Protein AF-A0A834MLN8-F1 (afdb_monomer)

Solvent-accessible surface area (backbone atoms only — not comparable to full-atom values): 8701 Å² total; per-residue (Å²): 132,87,81,78,75,80,81,59,69,68,62,55,51,52,54,52,52,52,50,51,52,52,52,54,49,51,52,51,51,52,51,52,50,52,51,52,49,47,46,72,74,35,71,63,53,39,48,51,41,51,76,77,36,54,67,56,52,54,48,55,63,48,31,65,59,51,45,53,54,48,49,52,51,48,52,51,48,50,52,51,52,49,52,50,50,50,53,49,52,62,73,70,52,54,78,66,56,53,57,46,54,51,61,71,40,91,87,43,81,72,56,83,75,46,53,58,53,52,52,49,52,51,52,49,48,52,52,37,52,72,72,42,93,63,66,68,92,78,50,53,72,69,57,50,55,56,52,63,73,107

Structure (mmCIF, N/CA/C/O backbone):
data_AF-A0A834MLN8-F1
#
_entry.id   AF-A0A834MLN8-F1
#
loop_
_atom_site.group_PDB
_atom_site.id
_atom_site.type_symbol
_atom_site.label_atom_id
_atom_site.label_alt_id
_atom_site.label_comp_id
_atom_site.label_asym_id
_atom_site.label_entity_id
_atom_site.label_seq_id
_atom_site.pdbx_PDB_ins_code
_atom_site.Cartn_x
_atom_site.Cartn_y
_atom_site.Cartn_z
_atom_site.occupancy
_atom_site.B_iso_or_equiv
_atom_site.auth_seq_id
_atom_site.auth_comp_id
_atom_site.auth_asym_id
_atom_site.auth_atom_id
_atom_site.pdbx_PDB_model_num
ATOM 1 N N . MET A 1 1 ? -36.703 13.312 9.275 1.00 38.16 1 MET A N 1
ATOM 2 C CA . MET A 1 1 ? -36.102 12.451 8.228 1.00 38.16 1 MET A CA 1
ATOM 3 C C . MET A 1 1 ? -34.879 13.167 7.667 1.00 38.16 1 MET A C 1
ATOM 5 O O . MET A 1 1 ? -35.049 14.241 7.110 1.00 38.16 1 MET A O 1
ATOM 9 N N . LEU A 1 2 ? -33.659 12.646 7.862 1.00 56.84 2 LEU A N 1
ATOM 10 C CA . LEU A 1 2 ? -32.460 13.254 7.266 1.00 56.84 2 LEU A CA 1
ATOM 11 C C . LEU A 1 2 ? -32.535 13.134 5.738 1.00 56.84 2 LEU A C 1
ATOM 13 O O . LEU A 1 2 ? -32.497 12.025 5.200 1.00 56.84 2 LEU A O 1
ATOM 17 N N . VAL A 1 3 ? -32.638 14.273 5.054 1.00 55.97 3 VAL A N 1
ATOM 18 C CA . VAL A 1 3 ? -32.608 14.360 3.592 1.00 55.97 3 VAL A CA 1
ATOM 19 C C . VAL A 1 3 ? -31.218 13.925 3.126 1.00 55.97 3 VAL A C 1
ATOM 21 O O . VAL A 1 3 ? -30.235 14.648 3.270 1.00 55.97 3 VAL A O 1
ATOM 24 N N . LYS A 1 4 ? -31.117 12.696 2.611 1.00 54.97 4 LYS A N 1
ATOM 25 C CA . LYS A 1 4 ? -29.893 12.188 1.985 1.00 54.97 4 LYS A CA 1
ATOM 26 C C . LYS A 1 4 ? -29.678 12.954 0.684 1.00 54.97 4 LYS A C 1
ATOM 28 O O . LYS A 1 4 ? -30.377 12.705 -0.295 1.00 54.97 4 LYS A O 1
ATOM 33 N N . SER A 1 5 ? -28.710 13.864 0.658 1.00 64.31 5 SER A N 1
ATOM 34 C CA . SER A 1 5 ? -28.301 14.503 -0.589 1.00 64.31 5 SER A CA 1
ATOM 35 C C . SER A 1 5 ? -27.692 13.456 -1.542 1.00 64.31 5 SER A C 1
ATOM 37 O O . SER A 1 5 ? -26.945 12.565 -1.110 1.00 64.31 5 SER A O 1
ATOM 39 N N . PRO A 1 6 ? -28.019 13.498 -2.846 1.00 66.38 6 PRO A N 1
ATOM 40 C CA . PRO A 1 6 ? -27.464 12.562 -3.814 1.00 66.38 6 PRO A CA 1
ATOM 41 C C . PRO A 1 6 ? -25.947 12.773 -3.919 1.00 66.38 6 PRO A C 1
ATOM 43 O O . PRO A 1 6 ? -25.470 13.873 -4.186 1.00 66.38 6 PRO A O 1
ATOM 46 N N . LYS A 1 7 ? -25.165 11.707 -3.692 1.00 60.00 7 LYS A N 1
ATOM 47 C CA . LYS A 1 7 ? -23.693 11.736 -3.804 1.00 60.00 7 LYS A CA 1
ATOM 48 C C . LYS A 1 7 ? -23.287 12.302 -5.172 1.00 60.00 7 LYS A C 1
ATOM 50 O O . LYS A 1 7 ? -23.648 11.713 -6.192 1.00 60.00 7 LYS A O 1
ATOM 55 N N . SER A 1 8 ? -22.518 13.394 -5.175 1.00 71.25 8 SER A N 1
ATOM 56 C CA . SER A 1 8 ? -22.133 14.125 -6.389 1.00 71.25 8 SER A CA 1
ATOM 57 C C . SER A 1 8 ? -21.465 13.218 -7.432 1.00 71.25 8 SER A C 1
ATOM 59 O O . SER A 1 8 ? -20.608 12.385 -7.115 1.00 71.25 8 SER A O 1
ATOM 61 N N . SER A 1 9 ? -21.877 13.367 -8.694 1.00 72.94 9 SER A N 1
ATOM 62 C CA . SER A 1 9 ? -21.397 12.559 -9.828 1.00 72.94 9 SER A CA 1
ATOM 63 C C . SER A 1 9 ? -19.871 12.638 -9.998 1.00 72.94 9 SER A C 1
ATOM 65 O O . SER A 1 9 ? -19.197 11.628 -10.208 1.00 72.94 9 SER A O 1
ATOM 67 N N . THR A 1 10 ? -19.302 13.820 -9.754 1.00 74.69 10 THR A N 1
ATOM 68 C CA . THR A 1 10 ? -17.856 14.088 -9.787 1.00 74.69 10 THR A CA 1
ATOM 69 C C . THR A 1 10 ? -17.064 13.214 -8.813 1.00 74.69 10 THR A C 1
ATOM 71 O O . THR A 1 10 ? -16.008 12.687 -9.164 1.00 74.69 10 THR A O 1
ATOM 74 N N . ARG A 1 11 ? -17.599 12.945 -7.614 1.00 74.44 11 ARG A N 1
ATOM 75 C CA . ARG A 1 11 ? -16.943 12.089 -6.611 1.00 74.44 11 ARG A CA 1
ATOM 76 C C . ARG A 1 11 ? -16.897 10.619 -7.031 1.00 74.44 11 ARG A C 1
ATOM 78 O O . ARG A 1 11 ? -15.986 9.899 -6.627 1.00 74.44 11 ARG A O 1
ATOM 85 N N . LYS A 1 12 ? -17.867 10.151 -7.824 1.00 78.19 12 LYS A N 1
ATOM 86 C CA . LYS A 1 12 ? -17.861 8.784 -8.375 1.00 78.19 12 LYS A CA 1
ATOM 87 C C . LYS A 1 12 ? -16.827 8.645 -9.490 1.00 78.19 12 LYS A C 1
ATOM 89 O O . LYS A 1 12 ? -16.112 7.647 -9.518 1.00 78.19 12 LYS A O 1
ATOM 94 N N . TRP A 1 13 ? -16.730 9.647 -10.362 1.00 81.25 13 TRP A N 1
ATOM 95 C CA . TRP A 1 13 ? -15.754 9.662 -11.451 1.00 81.25 13 TRP A CA 1
ATOM 96 C C . TRP A 1 13 ? -14.317 9.704 -10.922 1.00 81.25 13 TRP A C 1
ATOM 98 O O . TRP A 1 13 ? -13.507 8.864 -11.305 1.00 81.25 13 TRP A O 1
ATOM 108 N N . LEU A 1 14 ? -14.041 10.560 -9.930 1.00 83.81 14 LEU A N 1
ATOM 109 C CA . LEU A 1 14 ? -12.723 10.644 -9.294 1.00 83.81 14 LEU A CA 1
ATOM 110 C C . LEU A 1 14 ? -12.300 9.316 -8.646 1.00 83.81 14 LEU A C 1
ATOM 112 O O . LEU A 1 14 ? -11.164 8.883 -8.803 1.00 83.81 14 LEU A O 1
ATOM 116 N N . LYS A 1 15 ? -13.224 8.631 -7.958 1.00 77.81 15 LYS A N 1
ATOM 117 C CA . LYS A 1 15 ? -12.942 7.322 -7.345 1.00 77.81 15 LYS A CA 1
ATOM 118 C C . LYS A 1 15 ? -12.607 6.245 -8.374 1.00 77.81 15 LYS A C 1
ATOM 120 O O . LYS A 1 15 ? -11.726 5.430 -8.124 1.00 77.81 15 LYS A O 1
ATOM 125 N N . ARG A 1 16 ? -13.299 6.236 -9.517 1.00 77.94 16 ARG A N 1
ATOM 126 C CA . ARG A 1 16 ? -12.997 5.301 -10.610 1.00 77.94 16 ARG A CA 1
ATOM 127 C C . ARG A 1 16 ? -11.657 5.630 -11.261 1.00 77.94 16 ARG A C 1
ATOM 129 O O . ARG A 1 16 ? -10.854 4.722 -11.428 1.00 77.94 16 ARG A O 1
ATOM 136 N N . GLY A 1 17 ? -11.394 6.904 -11.553 1.00 78.81 17 GLY A N 1
ATOM 137 C CA . GLY A 1 17 ? -10.112 7.349 -12.106 1.00 78.81 17 GLY A CA 1
ATOM 138 C C . GLY A 1 17 ? -8.934 6.980 -11.204 1.00 78.81 17 GLY A C 1
ATOM 139 O O . GLY A 1 17 ? -7.968 6.390 -11.673 1.00 78.81 17 GLY A O 1
ATOM 140 N N . ALA A 1 18 ? -9.055 7.222 -9.896 1.00 80.81 18 ALA A N 1
ATOM 141 C CA . ALA A 1 18 ? -8.029 6.846 -8.925 1.00 80.81 18 ALA A CA 1
ATOM 142 C C . ALA A 1 18 ? -7.769 5.330 -8.900 1.00 80.81 18 ALA A C 1
ATOM 144 O O . ALA A 1 18 ? -6.618 4.911 -8.903 1.00 80.81 18 ALA A O 1
ATOM 145 N N . PHE A 1 19 ? -8.821 4.504 -8.931 1.00 82.75 19 PHE A N 1
ATOM 146 C CA . PHE A 1 19 ? -8.663 3.049 -8.986 1.00 82.75 19 PHE A CA 1
ATOM 147 C C . PHE A 1 19 ? -7.937 2.590 -10.257 1.00 82.75 19 PHE A C 1
ATOM 149 O O . PHE A 1 19 ? -7.021 1.779 -10.172 1.00 82.75 19 PHE A O 1
ATOM 156 N N . PHE A 1 20 ? -8.306 3.133 -11.422 1.00 86.62 20 PHE A N 1
ATOM 157 C CA . PHE A 1 20 ? -7.636 2.815 -12.686 1.00 86.62 20 PHE A CA 1
ATOM 158 C C . PHE A 1 20 ? -6.158 3.202 -12.674 1.00 86.62 20 PHE A C 1
ATOM 160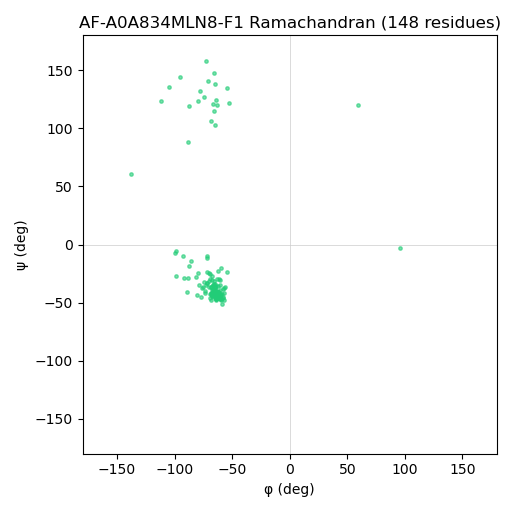 O O . PHE A 1 20 ? -5.334 2.415 -13.126 1.00 86.62 20 PHE A O 1
ATOM 167 N N . LEU A 1 21 ? -5.817 4.377 -12.140 1.00 83.25 21 LEU A N 1
ATOM 168 C CA . LEU A 1 21 ? -4.425 4.819 -12.038 1.00 83.25 21 LEU A CA 1
ATOM 169 C C . LEU A 1 21 ? -3.608 3.895 -11.130 1.00 83.25 21 LEU A C 1
ATOM 171 O O . LEU A 1 21 ? -2.535 3.457 -11.529 1.00 83.25 21 LEU A O 1
ATOM 175 N N . ILE A 1 22 ? -4.148 3.523 -9.967 1.00 84.94 22 ILE A N 1
ATOM 176 C CA . ILE A 1 22 ? -3.488 2.591 -9.040 1.00 84.94 22 ILE A CA 1
ATOM 177 C C . ILE A 1 22 ? -3.329 1.203 -9.675 1.00 84.94 22 ILE A C 1
ATOM 179 O O . ILE A 1 22 ? -2.274 0.586 -9.558 1.00 84.94 22 ILE A O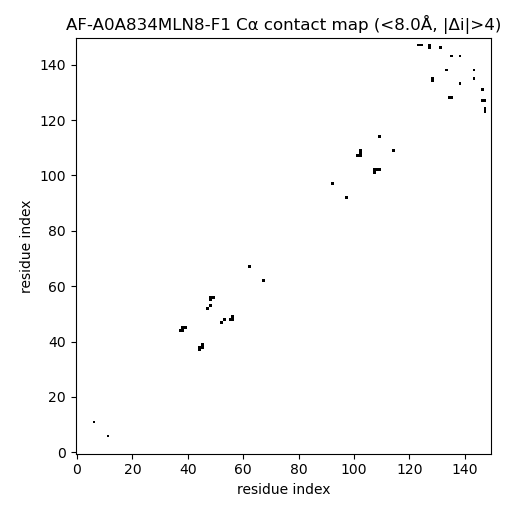 1
ATOM 183 N N . ALA A 1 23 ? -4.354 0.709 -10.373 1.00 89.44 23 ALA A N 1
ATOM 184 C CA . ALA A 1 23 ? -4.290 -0.577 -11.060 1.00 89.44 23 ALA A CA 1
ATOM 185 C C . ALA A 1 23 ? -3.257 -0.561 -12.199 1.00 89.44 23 ALA A C 1
ATOM 187 O O . ALA A 1 23 ? -2.455 -1.485 -12.313 1.00 89.44 23 ALA A O 1
ATOM 188 N N . ALA A 1 24 ? -3.238 0.499 -13.010 1.00 84.00 24 ALA A N 1
ATOM 189 C CA . ALA A 1 24 ? -2.271 0.669 -14.090 1.00 84.00 24 ALA A CA 1
ATOM 190 C C . ALA A 1 24 ? -0.834 0.765 -13.557 1.00 84.00 24 ALA A C 1
ATOM 192 O O . ALA A 1 24 ? 0.080 0.158 -14.121 1.00 84.00 24 ALA A O 1
ATOM 193 N N . GLU A 1 25 ? -0.634 1.475 -12.447 1.00 81.69 25 GLU A N 1
ATOM 194 C CA . GLU A 1 25 ? 0.655 1.553 -11.765 1.00 81.69 25 GLU A CA 1
ATOM 195 C C . GLU A 1 25 ? 1.072 0.181 -11.222 1.00 81.69 25 GLU A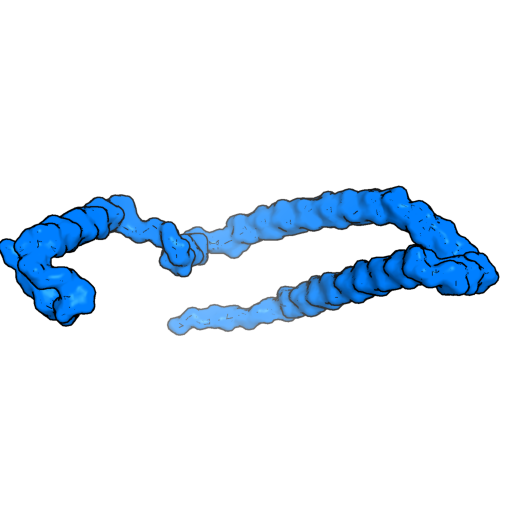 C 1
ATOM 197 O O . GLU A 1 25 ? 2.181 -0.269 -11.502 1.00 81.69 25 GLU A O 1
ATOM 202 N N . GLY A 1 26 ? 0.166 -0.546 -10.562 1.00 87.06 26 GLY A N 1
ATOM 203 C CA . GLY A 1 26 ? 0.419 -1.903 -10.075 1.00 87.06 26 GLY A CA 1
ATOM 204 C C . GLY A 1 26 ? 0.840 -2.869 -11.186 1.00 87.06 26 GLY A C 1
ATOM 205 O O . GLY A 1 26 ? 1.854 -3.555 -11.054 1.00 87.06 26 GLY A O 1
ATOM 206 N N . VAL A 1 27 ? 0.120 -2.879 -12.313 1.00 87.56 27 VAL A N 1
ATOM 207 C CA . VAL A 1 27 ? 0.465 -3.705 -13.485 1.00 87.56 27 VAL A CA 1
ATOM 208 C C . VAL A 1 27 ? 1.825 -3.306 -14.060 1.00 87.56 27 VAL A C 1
ATOM 210 O O . VAL A 1 27 ? 2.628 -4.176 -14.392 1.00 87.56 27 VAL A O 1
ATOM 213 N N . SER A 1 28 ? 2.120 -2.006 -14.125 1.00 79.62 28 SER A N 1
ATOM 214 C CA . SER A 1 28 ? 3.410 -1.506 -14.614 1.00 79.62 28 SER A CA 1
ATOM 215 C C . SER A 1 28 ? 4.571 -1.922 -13.704 1.00 79.62 28 SER A C 1
ATOM 217 O O . SER A 1 28 ? 5.618 -2.345 -14.196 1.00 79.62 28 SER A O 1
ATOM 219 N N . PHE A 1 29 ? 4.384 -1.870 -12.382 1.00 82.62 29 PHE A N 1
ATOM 220 C CA . PHE A 1 29 ? 5.374 -2.334 -11.406 1.00 82.62 29 PHE A CA 1
ATOM 221 C C . PHE A 1 29 ? 5.613 -3.843 -11.498 1.00 82.62 29 PHE A C 1
ATOM 223 O O . PHE A 1 29 ? 6.764 -4.276 -11.551 1.00 82.62 29 PHE A O 1
ATOM 230 N N . LEU A 1 30 ? 4.543 -4.639 -11.575 1.00 86.44 30 LEU A N 1
ATOM 231 C CA . LEU A 1 30 ? 4.620 -6.092 -11.744 1.00 86.44 30 LEU A CA 1
ATOM 232 C C . LEU A 1 30 ? 5.331 -6.474 -13.044 1.00 86.44 30 LEU A C 1
ATOM 234 O O . LEU A 1 30 ? 6.242 -7.300 -13.024 1.00 86.44 30 LEU A O 1
ATOM 238 N N . GLY A 1 31 ? 4.971 -5.832 -14.158 1.00 82.56 31 GLY A N 1
ATOM 239 C CA . GLY A 1 31 ? 5.621 -6.049 -15.449 1.00 82.56 31 GLY A CA 1
ATOM 240 C C . GLY A 1 31 ? 7.107 -5.690 -15.416 1.00 82.56 31 GLY A C 1
ATOM 241 O O . GLY A 1 31 ? 7.943 -6.473 -15.868 1.00 82.56 31 GLY A O 1
ATOM 242 N N . SER A 1 32 ? 7.459 -4.550 -14.814 1.00 79.75 32 SER A N 1
ATOM 243 C CA . SER A 1 32 ? 8.856 -4.127 -14.680 1.00 79.75 32 SER A CA 1
ATOM 244 C C . SER A 1 32 ? 9.671 -5.080 -13.801 1.00 79.75 32 SER A C 1
ATOM 246 O O . SER A 1 32 ? 10.820 -5.374 -14.134 1.00 79.75 32 SER A O 1
ATOM 248 N N . TYR A 1 33 ? 9.102 -5.574 -12.696 1.00 81.94 33 TYR A N 1
ATOM 249 C CA . TYR A 1 33 ? 9.771 -6.538 -11.820 1.00 81.94 33 TYR A CA 1
ATOM 250 C C . TYR A 1 33 ? 9.950 -7.894 -12.505 1.00 81.94 33 TYR A C 1
ATOM 252 O O . TYR A 1 33 ? 11.034 -8.468 -12.449 1.00 81.94 33 TYR A O 1
ATOM 260 N N . PHE A 1 34 ? 8.919 -8.382 -13.200 1.00 83.62 34 PHE A N 1
ATOM 261 C CA . PHE A 1 34 ?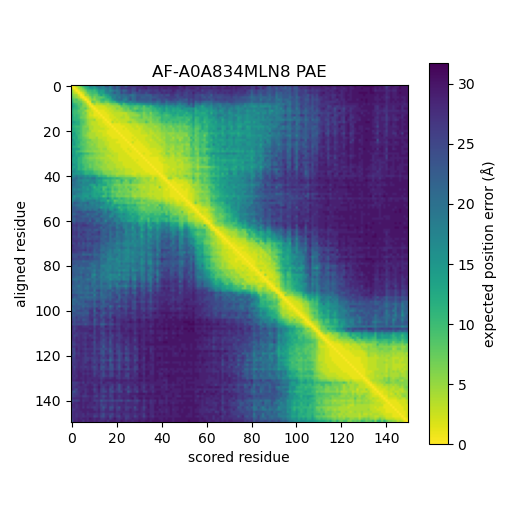 8.986 -9.638 -13.943 1.00 83.62 34 PHE A CA 1
ATOM 262 C C . PHE A 1 34 ? 10.057 -9.592 -15.034 1.00 83.62 34 PHE A C 1
ATOM 264 O O . PHE A 1 34 ? 10.849 -10.525 -15.164 1.00 83.62 34 PHE A O 1
ATOM 271 N N . LEU A 1 35 ? 10.129 -8.484 -15.776 1.00 81.31 35 LEU A N 1
ATOM 272 C CA . LEU A 1 35 ? 11.149 -8.285 -16.800 1.00 81.31 35 LEU A CA 1
ATOM 273 C C . LEU A 1 35 ? 12.556 -8.261 -16.188 1.00 81.31 35 LEU A C 1
ATOM 275 O O . LEU A 1 35 ? 13.451 -8.943 -16.684 1.00 81.31 35 LEU A O 1
ATOM 279 N N . TRP A 1 36 ? 12.744 -7.536 -15.081 1.00 81.44 36 TRP A N 1
ATOM 280 C CA . TRP A 1 36 ? 14.011 -7.524 -14.349 1.00 81.44 36 TRP A CA 1
ATOM 281 C C . TRP A 1 36 ? 14.396 -8.921 -13.848 1.00 81.44 36 TRP A C 1
ATOM 283 O O . TRP A 1 36 ? 15.532 -9.349 -14.042 1.00 81.44 36 TRP A O 1
ATOM 293 N N . TYR A 1 37 ? 13.456 -9.658 -13.256 1.00 83.25 37 TYR A N 1
ATOM 294 C CA . TYR A 1 37 ? 13.679 -11.022 -12.784 1.00 83.25 37 TYR A CA 1
ATOM 295 C C . TYR A 1 37 ? 14.119 -11.928 -13.939 1.00 83.25 37 TYR A C 1
ATOM 297 O O . TYR A 1 37 ? 15.186 -12.535 -13.880 1.00 83.25 37 TYR A O 1
ATOM 305 N N . LYS A 1 38 ? 13.378 -11.919 -15.054 1.00 82.62 38 LYS A N 1
ATOM 306 C CA . LYS A 1 38 ? 13.692 -12.728 -16.237 1.00 82.62 38 LYS A CA 1
ATOM 307 C C . LYS A 1 38 ? 15.056 -12.418 -16.853 1.00 82.62 38 LYS A C 1
ATOM 309 O O . LYS A 1 38 ? 15.767 -13.341 -17.242 1.00 82.62 38 LYS A O 1
ATOM 314 N N . VAL A 1 39 ? 15.449 -11.145 -16.908 1.00 81.81 39 VAL A N 1
ATOM 315 C CA . VAL A 1 39 ? 16.772 -10.718 -17.405 1.00 81.81 39 VAL A CA 1
ATOM 316 C C . VAL A 1 39 ? 17.918 -11.200 -16.506 1.00 81.81 39 VAL A C 1
ATOM 318 O O . VAL A 1 39 ? 19.032 -11.445 -16.990 1.00 81.81 39 VAL A O 1
ATOM 321 N N . ASN A 1 40 ? 17.675 -11.322 -15.200 1.00 80.62 40 ASN A N 1
ATOM 322 C CA . ASN A 1 40 ? 18.691 -11.723 -14.229 1.00 80.62 40 ASN A CA 1
ATOM 323 C C . ASN A 1 40 ? 18.785 -13.239 -14.039 1.00 80.62 40 ASN A C 1
ATOM 325 O O . ASN A 1 40 ? 19.883 -13.728 -13.787 1.00 80.62 40 ASN A O 1
ATOM 329 N N . THR A 1 41 ? 17.689 -13.972 -14.229 1.00 85.62 41 THR A N 1
ATOM 330 C CA . THR A 1 41 ? 17.661 -15.436 -14.124 1.00 85.62 41 THR A CA 1
ATOM 331 C C . THR A 1 41 ? 18.189 -16.128 -15.384 1.00 85.62 41 THR A C 1
ATOM 333 O O . THR A 1 41 ? 19.002 -17.041 -15.273 1.00 85.62 41 THR A O 1
ATOM 336 N N . ASP A 1 42 ? 17.801 -15.668 -16.580 1.00 84.56 42 ASP A N 1
ATOM 337 C CA . ASP A 1 42 ? 18.070 -16.381 -17.836 1.00 84.56 42 ASP A CA 1
ATOM 338 C C . ASP A 1 42 ? 19.079 -15.628 -18.726 1.00 84.56 42 ASP A C 1
ATOM 340 O O . ASP A 1 42 ? 18.869 -14.477 -19.129 1.00 84.56 42 ASP A O 1
ATOM 344 N N . ARG A 1 43 ? 20.182 -16.292 -19.103 1.00 84.25 43 ARG A N 1
ATOM 345 C CA . ARG A 1 43 ? 21.219 -15.700 -19.974 1.00 84.25 43 ARG A CA 1
ATOM 346 C C . ARG A 1 43 ? 20.722 -15.465 -21.403 1.00 84.25 43 ARG A C 1
ATOM 348 O O . ARG A 1 43 ? 21.090 -14.463 -22.016 1.00 84.25 43 ARG A O 1
ATOM 355 N N . GLU A 1 44 ? 19.894 -16.366 -21.925 1.00 85.06 44 GLU A N 1
ATOM 356 C CA . GLU A 1 44 ? 19.327 -16.264 -23.276 1.00 85.06 44 GLU A CA 1
ATOM 357 C C . GLU A 1 44 ? 18.352 -15.096 -23.394 1.00 85.06 44 GLU A C 1
ATOM 359 O O . GLU A 1 44 ? 18.460 -14.310 -24.329 1.00 85.06 44 GLU A O 1
ATOM 364 N N . SER A 1 45 ? 17.494 -14.897 -22.391 1.00 80.00 45 SER A N 1
ATOM 365 C CA . SER A 1 45 ? 16.579 -13.753 -22.309 1.00 80.00 45 SER A CA 1
ATOM 366 C C . SER A 1 45 ? 17.328 -12.420 -22.366 1.00 80.00 45 SER A C 1
ATOM 368 O O . SER A 1 45 ? 16.926 -11.501 -23.077 1.00 80.00 45 SER A O 1
ATOM 370 N N . ARG A 1 46 ? 18.467 -12.321 -21.667 1.00 81.50 46 ARG A N 1
ATOM 371 C CA . ARG A 1 46 ? 19.331 -11.131 -21.693 1.00 81.50 46 ARG A CA 1
ATOM 372 C C . ARG A 1 46 ? 19.935 -10.882 -23.072 1.00 81.50 46 ARG A C 1
ATOM 374 O O . ARG A 1 46 ? 20.015 -9.732 -23.498 1.00 81.50 46 ARG A O 1
ATOM 381 N N . LYS A 1 47 ? 20.365 -11.946 -23.753 1.00 84.12 47 LYS A N 1
ATOM 382 C CA . LYS A 1 47 ? 20.926 -11.858 -25.104 1.00 84.12 47 LYS A CA 1
ATOM 383 C C . LYS A 1 47 ? 19.846 -11.466 -26.117 1.00 84.12 47 LYS A C 1
ATOM 385 O O . LYS A 1 47 ? 20.021 -10.492 -26.832 1.00 84.12 47 LYS A O 1
ATOM 390 N N . TYR A 1 48 ? 18.689 -12.121 -26.076 1.00 83.38 48 TYR A N 1
ATOM 391 C CA . TYR A 1 48 ? 17.545 -11.813 -26.933 1.00 83.38 48 TYR A CA 1
ATOM 392 C C . TYR A 1 48 ? 17.068 -10.362 -26.784 1.00 83.38 48 TYR A C 1
ATOM 394 O O . TYR A 1 48 ? 16.830 -9.686 -27.783 1.00 83.38 48 TYR A O 1
ATOM 402 N N . LEU A 1 49 ? 16.957 -9.860 -25.548 1.00 80.69 49 LEU A N 1
ATOM 403 C CA . LEU A 1 49 ? 16.568 -8.471 -25.288 1.00 80.69 49 LEU A CA 1
ATOM 404 C C . LEU A 1 49 ? 17.626 -7.470 -25.760 1.00 80.69 49 LEU A C 1
ATOM 406 O O . LEU A 1 49 ? 17.264 -6.401 -26.241 1.00 80.69 49 LEU A O 1
ATOM 410 N N . ARG A 1 50 ? 18.914 -7.812 -25.666 1.00 80.38 50 ARG A N 1
ATOM 411 C CA . ARG A 1 50 ? 20.006 -6.984 -26.196 1.00 80.38 50 ARG A CA 1
ATOM 412 C C . ARG A 1 50 ? 19.961 -6.885 -27.712 1.00 80.38 50 ARG A C 1
ATOM 414 O O . ARG A 1 50 ? 20.127 -5.791 -28.240 1.00 80.38 50 ARG A O 1
ATOM 421 N N . ASP A 1 51 ? 19.707 -8.005 -28.371 1.00 85.44 51 ASP A N 1
ATOM 422 C CA . ASP A 1 51 ? 19.785 -8.096 -29.824 1.00 85.44 51 ASP A CA 1
ATOM 423 C C . ASP A 1 51 ? 18.529 -7.510 -30.499 1.00 85.44 51 ASP A C 1
ATOM 425 O O . ASP A 1 51 ? 18.639 -6.859 -31.533 1.00 85.44 51 ASP A O 1
ATOM 429 N N . ASN A 1 52 ? 17.342 -7.663 -29.894 1.00 84.62 52 ASN A N 1
ATOM 430 C CA . ASN A 1 52 ? 16.078 -7.185 -30.475 1.00 84.62 52 ASN A CA 1
ATOM 431 C C . ASN A 1 52 ? 15.601 -5.834 -29.920 1.00 84.62 52 ASN A C 1
ATOM 433 O O . ASN A 1 52 ? 14.887 -5.104 -30.606 1.00 84.62 52 ASN A O 1
ATOM 437 N N . TYR A 1 53 ? 15.965 -5.489 -28.680 1.00 78.44 53 TYR A N 1
ATOM 438 C CA . TYR A 1 53 ? 15.448 -4.305 -27.987 1.00 78.44 53 TYR A CA 1
ATOM 439 C C . TYR A 1 53 ? 16.538 -3.531 -27.219 1.00 78.44 53 TYR A C 1
ATOM 441 O O . TYR A 1 53 ? 16.421 -3.319 -26.005 1.00 78.44 53 TYR A O 1
ATOM 449 N N . PRO A 1 54 ? 17.578 -3.019 -27.905 1.00 73.19 54 PRO A N 1
ATOM 450 C CA . PRO A 1 54 ? 18.666 -2.280 -27.257 1.00 73.19 54 PRO A CA 1
ATOM 451 C C . PRO A 1 54 ? 18.175 -1.016 -26.529 1.00 73.19 54 PRO A C 1
ATOM 453 O O . PRO A 1 54 ? 18.712 -0.650 -25.483 1.00 73.19 54 PRO A O 1
ATOM 456 N N . ALA A 1 55 ? 17.099 -0.392 -27.023 1.00 71.44 55 ALA A N 1
ATOM 457 C CA . ALA A 1 55 ? 16.469 0.764 -26.390 1.00 71.44 55 ALA A CA 1
ATOM 458 C C . ALA A 1 55 ? 15.788 0.435 -25.050 1.00 71.44 55 ALA A C 1
ATOM 460 O O . ALA A 1 55 ? 15.745 1.290 -24.177 1.00 71.44 55 ALA A O 1
ATOM 461 N N . LEU A 1 56 ? 15.272 -0.786 -24.854 1.00 67.38 56 LEU A N 1
ATOM 462 C CA . LEU A 1 56 ? 14.670 -1.201 -23.578 1.00 67.38 56 LEU A CA 1
ATOM 463 C C . LEU A 1 56 ? 15.735 -1.413 -22.500 1.00 67.38 56 LEU A C 1
ATOM 465 O O . LEU A 1 56 ? 15.500 -1.093 -21.340 1.00 67.38 56 LEU A O 1
ATOM 469 N N . LEU A 1 57 ? 16.914 -1.910 -22.879 1.00 65.56 57 LEU A N 1
ATOM 470 C CA . LEU A 1 57 ? 18.050 -2.073 -21.968 1.00 65.56 57 LEU A CA 1
ATOM 471 C C . LEU A 1 57 ? 18.616 -0.732 -21.511 1.00 65.56 57 LEU A C 1
ATOM 473 O O . LEU A 1 57 ? 18.816 -0.544 -20.313 1.00 65.56 57 LEU A O 1
ATOM 477 N N . SER A 1 58 ? 18.788 0.218 -22.432 1.00 64.50 58 SER A N 1
ATOM 478 C CA . SER A 1 58 ? 19.198 1.573 -22.059 1.00 64.50 58 SER A CA 1
ATOM 479 C C . SER A 1 58 ? 18.134 2.263 -21.204 1.00 64.50 58 SER A C 1
ATOM 481 O O . SER A 1 58 ? 18.481 2.958 -20.253 1.00 64.50 58 SER A O 1
ATOM 483 N N . LEU A 1 59 ? 16.843 2.018 -21.459 1.00 62.22 59 LEU A N 1
ATOM 484 C CA . LEU A 1 59 ? 15.758 2.514 -20.613 1.00 62.22 59 LEU A CA 1
ATOM 485 C C . LEU A 1 59 ? 15.756 1.872 -19.229 1.00 62.22 59 LEU A C 1
ATOM 487 O O . LEU A 1 59 ? 15.517 2.605 -18.286 1.00 62.22 59 LEU A O 1
ATOM 491 N N . LEU A 1 60 ? 16.058 0.575 -19.093 1.00 62.06 60 LEU A N 1
ATOM 492 C CA . LEU A 1 60 ? 16.164 -0.151 -17.817 1.00 62.06 60 LEU A CA 1
ATOM 493 C C . LEU A 1 60 ? 17.376 0.300 -16.985 1.00 62.06 60 LEU A C 1
ATOM 495 O O . LEU A 1 60 ? 17.259 0.509 -15.775 1.00 62.06 60 LEU A O 1
ATOM 499 N N . GLU A 1 61 ? 18.529 0.492 -17.626 1.00 62.47 61 GLU A N 1
ATOM 500 C CA . GLU A 1 61 ? 19.737 1.027 -16.985 1.00 62.47 61 GLU A CA 1
ATOM 501 C C . GLU A 1 61 ? 19.542 2.494 -16.580 1.00 62.47 61 GLU A C 1
ATOM 503 O O . GLU A 1 61 ? 19.813 2.870 -15.436 1.00 62.47 61 GLU A O 1
ATOM 508 N N . CYS A 1 62 ? 18.959 3.307 -17.464 1.00 56.03 62 CYS A N 1
ATOM 509 C CA . CYS A 1 62 ? 18.578 4.688 -17.174 1.00 56.03 62 CYS A CA 1
ATOM 510 C C . CYS A 1 62 ? 17.404 4.757 -16.172 1.00 56.03 62 CYS A C 1
ATOM 512 O O . CYS A 1 62 ? 17.303 5.702 -15.383 1.00 56.03 62 CYS A O 1
ATOM 514 N N . GLN A 1 63 ? 16.567 3.714 -16.096 1.00 53.75 63 GLN A N 1
ATOM 515 C CA . GLN A 1 63 ? 15.474 3.590 -15.131 1.00 53.75 63 GLN A CA 1
ATOM 516 C C . GLN A 1 63 ? 16.004 3.587 -13.710 1.00 53.75 63 GLN A C 1
ATOM 518 O O . GLN A 1 63 ? 15.307 4.100 -12.859 1.00 53.75 63 GLN A O 1
ATOM 523 N N . ARG A 1 64 ? 17.218 3.121 -13.393 1.00 54.28 64 ARG A N 1
ATOM 524 C CA . ARG A 1 64 ? 17.714 3.235 -12.004 1.00 54.28 64 ARG A CA 1
ATOM 525 C C . ARG A 1 64 ? 17.805 4.686 -11.519 1.00 54.28 64 ARG A C 1
ATOM 527 O O . ARG A 1 64 ? 17.520 4.948 -10.355 1.00 54.28 64 ARG A O 1
ATOM 534 N N . ILE A 1 65 ? 18.143 5.625 -12.401 1.00 53.94 65 ILE A N 1
ATOM 535 C CA . ILE A 1 65 ? 18.268 7.057 -12.078 1.00 53.94 65 ILE A CA 1
ATOM 536 C C . ILE A 1 65 ? 16.915 7.764 -12.260 1.00 53.94 65 ILE A C 1
ATOM 538 O O . ILE A 1 65 ? 16.490 8.560 -11.420 1.00 53.94 65 ILE A O 1
ATOM 542 N N . VAL A 1 66 ? 16.177 7.416 -13.317 1.00 57.50 66 VAL A N 1
ATOM 543 C CA . VAL A 1 66 ? 14.866 8.002 -13.634 1.00 57.50 66 VAL A CA 1
ATOM 544 C C . VAL A 1 66 ? 13.757 7.495 -12.704 1.00 57.50 66 VAL A C 1
ATOM 546 O O . VAL A 1 66 ? 12.846 8.255 -12.391 1.00 57.50 66 VAL A O 1
ATOM 549 N N . LEU A 1 67 ? 13.824 6.251 -12.223 1.00 59.44 67 LEU A N 1
ATOM 550 C CA . LEU A 1 67 ? 12.897 5.672 -11.244 1.00 59.44 67 LEU A CA 1
ATOM 551 C C . LEU A 1 67 ? 13.063 6.363 -9.898 1.00 59.44 67 LEU A C 1
ATOM 553 O O . LEU A 1 67 ? 12.057 6.737 -9.322 1.00 59.44 67 LEU A O 1
ATOM 557 N N . MET A 1 68 ? 14.288 6.641 -9.440 1.00 56.06 68 MET A N 1
ATOM 558 C CA . MET A 1 68 ? 14.492 7.430 -8.217 1.00 56.06 68 MET A CA 1
ATOM 559 C C . MET A 1 68 ? 13.921 8.846 -8.359 1.00 56.06 68 MET A C 1
ATOM 561 O O . MET A 1 68 ? 13.220 9.320 -7.469 1.00 56.06 68 MET A O 1
ATOM 565 N N . ALA A 1 69 ? 14.123 9.499 -9.508 1.00 57.25 69 ALA A N 1
ATOM 566 C CA . ALA A 1 69 ? 13.555 10.821 -9.770 1.00 57.25 69 ALA A CA 1
ATOM 567 C C . ALA A 1 69 ? 12.017 10.804 -9.908 1.00 57.25 69 ALA A C 1
ATOM 569 O O . ALA A 1 69 ? 11.342 11.735 -9.464 1.00 57.25 69 ALA A O 1
ATOM 570 N N . ARG A 1 70 ? 11.437 9.755 -10.510 1.00 59.41 70 ARG A N 1
ATOM 571 C CA . ARG A 1 70 ? 9.980 9.570 -10.639 1.00 59.41 70 ARG A CA 1
ATOM 572 C C . ARG A 1 70 ? 9.330 9.179 -9.319 1.00 59.41 70 ARG A C 1
ATOM 574 O O . ARG A 1 70 ? 8.270 9.708 -9.014 1.00 59.41 70 ARG A O 1
ATOM 581 N N . VAL A 1 71 ? 9.970 8.322 -8.529 1.00 66.69 71 VAL A N 1
ATOM 582 C CA . VAL A 1 71 ? 9.528 7.927 -7.188 1.00 66.69 71 VAL A CA 1
ATOM 583 C C . VAL A 1 71 ? 9.600 9.127 -6.252 1.00 66.69 71 VAL A C 1
ATOM 585 O O . VAL A 1 71 ? 8.617 9.410 -5.584 1.00 66.69 71 VAL A O 1
ATOM 588 N N . ALA A 1 72 ? 10.677 9.917 -6.277 1.00 64.88 72 ALA A N 1
ATOM 589 C CA . ALA A 1 72 ? 10.762 11.152 -5.496 1.00 64.88 72 ALA A CA 1
ATOM 590 C C . ALA A 1 72 ? 9.663 12.159 -5.878 1.00 64.88 72 ALA A C 1
ATOM 592 O O . ALA A 1 72 ? 9.008 12.717 -5.001 1.00 64.88 72 ALA A O 1
ATOM 593 N N . LYS A 1 73 ? 9.395 12.348 -7.180 1.00 68.25 73 LYS A N 1
ATOM 594 C CA . LYS A 1 73 ? 8.282 13.192 -7.652 1.00 68.25 73 LYS A CA 1
ATOM 595 C C . LYS A 1 73 ? 6.914 12.631 -7.258 1.00 68.25 73 LYS A C 1
ATOM 597 O O . LYS A 1 73 ? 6.048 13.406 -6.873 1.00 68.25 73 LYS A O 1
ATOM 602 N N . SER A 1 74 ? 6.723 11.315 -7.338 1.00 70.69 74 SER A N 1
ATOM 603 C CA . SER A 1 74 ? 5.488 10.634 -6.932 1.00 70.69 74 SER A CA 1
ATOM 604 C C . SER A 1 74 ? 5.246 10.782 -5.430 1.00 70.69 74 SER A C 1
ATOM 606 O O . SER A 1 74 ? 4.170 11.212 -5.034 1.00 70.69 74 SER A O 1
ATOM 608 N N . ILE A 1 75 ? 6.267 10.561 -4.597 1.00 71.75 75 ILE A N 1
ATOM 609 C CA . ILE A 1 75 ? 6.212 10.762 -3.143 1.00 71.75 75 ILE A CA 1
ATOM 610 C C . ILE A 1 75 ? 5.916 12.226 -2.812 1.00 71.75 75 ILE A C 1
ATOM 612 O O . ILE A 1 75 ? 5.065 12.498 -1.970 1.00 71.75 75 ILE A O 1
ATOM 616 N N . PHE A 1 76 ? 6.565 13.173 -3.496 1.00 76.25 76 PHE A N 1
ATOM 617 C CA . PHE A 1 76 ? 6.311 14.600 -3.308 1.00 76.25 76 PHE A CA 1
ATOM 618 C C . PHE A 1 76 ? 4.867 14.976 -3.662 1.00 76.25 76 PHE A C 1
ATOM 620 O O . PHE A 1 76 ? 4.199 15.652 -2.883 1.00 76.25 76 PHE A O 1
ATOM 627 N N . TRP A 1 77 ? 4.349 14.495 -4.795 1.00 76.38 77 TRP A N 1
ATOM 628 C CA . TRP A 1 77 ? 2.952 14.708 -5.174 1.00 76.38 77 TRP A CA 1
ATOM 629 C C . TRP A 1 77 ? 1.982 14.019 -4.219 1.00 76.38 77 TRP A C 1
ATOM 631 O O . TRP A 1 77 ? 0.967 14.607 -3.865 1.00 76.38 77 TRP A O 1
ATOM 641 N N . LEU A 1 78 ? 2.293 12.811 -3.755 1.00 75.50 78 LEU A N 1
ATOM 642 C CA . LEU A 1 78 ? 1.468 12.074 -2.808 1.00 75.50 78 LEU A CA 1
ATOM 643 C C . LEU A 1 78 ? 1.413 12.800 -1.463 1.00 75.50 78 LEU A C 1
ATOM 645 O O . LEU A 1 78 ? 0.320 12.952 -0.924 1.00 75.50 78 LEU A O 1
ATOM 649 N N . ALA A 1 79 ? 2.539 13.329 -0.977 1.00 69.69 79 ALA A N 1
ATOM 650 C CA . ALA A 1 79 ? 2.619 14.184 0.208 1.00 69.69 79 ALA A CA 1
ATOM 651 C C . ALA A 1 79 ? 1.847 15.504 0.023 1.00 69.69 79 ALA A C 1
ATOM 653 O O . ALA A 1 79 ? 1.066 15.897 0.888 1.00 69.69 79 ALA A O 1
ATOM 654 N N . ALA A 1 80 ? 1.992 16.157 -1.133 1.00 74.62 80 ALA A N 1
ATOM 655 C CA . ALA A 1 80 ? 1.262 17.379 -1.454 1.00 74.62 80 ALA A CA 1
ATOM 656 C C . ALA A 1 80 ? -0.256 17.137 -1.511 1.00 74.62 80 ALA A C 1
ATOM 658 O O . ALA A 1 80 ? -1.018 17.883 -0.901 1.00 74.62 80 ALA A O 1
ATOM 659 N N . PHE A 1 81 ? -0.707 16.066 -2.173 1.00 72.06 81 PHE A N 1
ATOM 660 C CA . PHE A 1 81 ? -2.123 15.710 -2.280 1.00 72.06 81 PHE A CA 1
ATOM 661 C C . PHE A 1 81 ? -2.713 15.179 -0.972 1.00 72.06 81 PHE A C 1
ATOM 663 O O . PHE A 1 81 ? -3.884 15.442 -0.699 1.00 72.06 81 PHE A O 1
ATOM 670 N N . THR A 1 82 ? -1.941 14.475 -0.139 1.00 72.31 82 THR A N 1
ATOM 671 C CA . THR A 1 82 ? -2.400 14.097 1.209 1.00 72.31 82 THR A CA 1
ATOM 672 C C . THR A 1 82 ? -2.516 15.316 2.113 1.00 72.31 82 THR A C 1
ATOM 674 O O . THR A 1 82 ? -3.542 15.453 2.776 1.00 72.31 82 THR A O 1
ATOM 677 N N . GLY A 1 83 ? -1.555 16.244 2.079 1.00 74.12 83 GLY A N 1
ATOM 678 C CA . GLY A 1 83 ? -1.639 17.518 2.799 1.00 74.12 83 GLY A CA 1
ATOM 679 C C . GLY A 1 83 ? -2.849 18.357 2.371 1.00 74.12 83 GLY A C 1
ATOM 680 O O . GLY A 1 83 ? -3.641 18.783 3.213 1.00 74.12 83 GLY A O 1
ATOM 681 N N . LEU A 1 84 ? -3.058 18.516 1.059 1.00 69.88 84 LEU A N 1
ATOM 682 C CA . LEU A 1 84 ? -4.224 19.213 0.499 1.00 69.88 84 LEU A CA 1
ATOM 683 C C . LEU A 1 84 ? -5.542 18.513 0.850 1.00 69.88 84 LEU A C 1
ATOM 685 O O . LEU A 1 84 ? -6.515 19.166 1.225 1.00 69.88 84 LEU A O 1
ATOM 689 N N . GLY A 1 85 ? -5.570 17.183 0.766 1.00 69.81 85 GLY A N 1
ATOM 690 C CA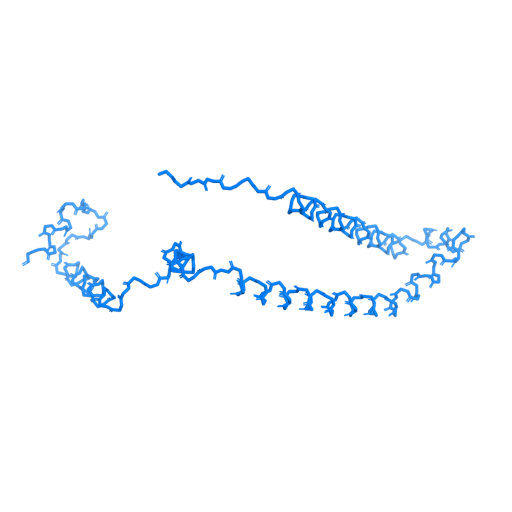 . GLY A 1 85 ? -6.728 16.373 1.127 1.00 69.81 85 GLY A CA 1
ATOM 691 C C . GLY A 1 85 ? -7.102 16.519 2.600 1.00 69.81 85 GLY A C 1
ATOM 692 O O . GLY A 1 85 ? -8.285 16.656 2.910 1.00 69.81 85 GLY A O 1
ATOM 693 N N . TYR A 1 86 ? -6.114 16.553 3.498 1.00 68.00 86 TYR A N 1
ATOM 694 C CA . TYR A 1 86 ? -6.329 16.745 4.933 1.00 68.00 86 TYR A CA 1
ATOM 695 C C . TYR A 1 86 ? -6.821 18.163 5.254 1.00 68.00 86 TYR A C 1
ATOM 697 O O . TYR A 1 86 ? -7.767 18.323 6.026 1.00 68.00 86 TYR A O 1
ATOM 705 N N . GLY A 1 87 ? -6.255 19.185 4.601 1.00 70.12 87 GLY A N 1
ATOM 706 C CA . GLY A 1 87 ? -6.699 20.577 4.735 1.00 70.12 87 GLY A CA 1
ATOM 707 C C . GLY A 1 87 ? -8.143 20.791 4.264 1.00 70.12 87 GLY A C 1
ATOM 708 O O . GLY A 1 87 ? -8.952 21.387 4.974 1.00 70.12 87 GLY A O 1
ATOM 709 N N . LEU A 1 88 ? -8.514 20.221 3.113 1.00 67.94 88 LEU A N 1
ATOM 710 C CA . LEU A 1 88 ? -9.887 20.263 2.596 1.00 67.94 88 LEU A CA 1
ATOM 711 C C . LEU A 1 88 ? -10.871 19.470 3.469 1.00 67.94 88 LEU A C 1
ATOM 713 O O . LEU A 1 88 ? -12.012 19.892 3.646 1.00 67.94 88 LEU A O 1
ATOM 717 N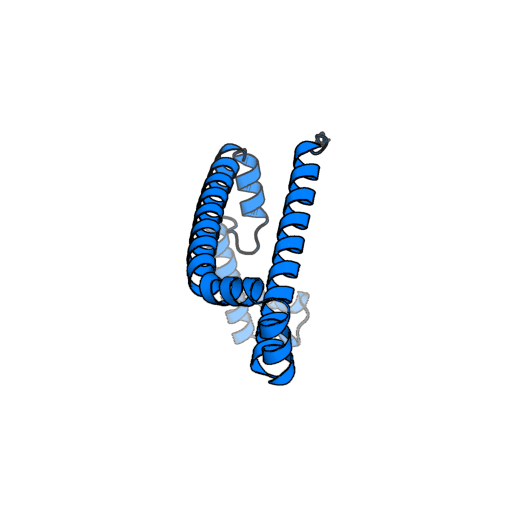 N . LEU A 1 89 ? -10.449 18.346 4.056 1.00 58.66 89 LEU A N 1
ATOM 718 C CA . LEU A 1 89 ? -11.241 17.604 5.045 1.00 58.66 89 LEU A CA 1
ATOM 719 C C . LEU A 1 89 ? -11.474 18.408 6.330 1.00 58.66 89 LEU A C 1
ATOM 721 O O . LEU A 1 89 ? -12.539 18.281 6.930 1.00 58.66 89 LEU A O 1
ATOM 725 N N . GLY A 1 90 ? -10.509 19.233 6.739 1.00 60.12 90 GLY A N 1
ATOM 726 C CA . GLY A 1 90 ? -10.664 20.171 7.852 1.00 60.12 90 GLY A CA 1
ATOM 727 C C . GLY A 1 90 ? -11.682 21.276 7.559 1.00 60.12 90 GLY A C 1
ATOM 728 O O . GLY A 1 90 ? -12.482 21.608 8.425 1.00 60.12 90 GLY A O 1
ATOM 729 N N . LEU A 1 91 ? -11.707 21.785 6.323 1.00 59.22 91 LEU A N 1
ATOM 730 C CA . LEU A 1 91 ? -12.617 22.855 5.886 1.00 59.22 91 LEU A CA 1
ATOM 731 C C . LEU A 1 91 ? -14.041 22.374 5.558 1.00 59.22 91 LEU A C 1
ATOM 733 O O . LEU A 1 91 ? -14.981 23.160 5.607 1.00 59.22 91 LEU A O 1
ATOM 737 N N . THR A 1 92 ? -14.215 21.096 5.207 1.00 59.25 92 THR A N 1
ATOM 738 C CA . THR A 1 92 ? -15.516 20.533 4.785 1.00 59.25 92 THR A CA 1
ATOM 739 C C . THR A 1 92 ? -16.266 19.786 5.88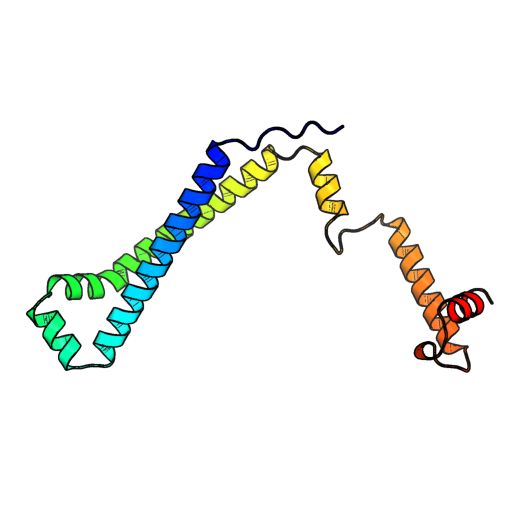5 1.00 59.25 92 THR A C 1
ATOM 741 O O . THR A 1 92 ? -17.411 19.387 5.672 1.00 59.25 92 THR A O 1
ATOM 744 N N . LYS A 1 93 ? -15.666 19.603 7.066 1.00 52.97 93 LYS A N 1
ATOM 745 C CA . LYS A 1 93 ? -16.339 19.000 8.219 1.00 52.97 93 LYS A CA 1
ATOM 746 C C . LYS A 1 93 ? -17.077 20.066 9.025 1.00 52.97 93 LYS A C 1
ATOM 748 O O . LYS A 1 93 ? -16.468 20.971 9.586 1.00 52.97 93 LYS A O 1
ATOM 753 N N . THR A 1 94 ? -18.392 19.919 9.142 1.00 58.75 94 THR A N 1
ATOM 754 C CA . THR A 1 94 ? -19.182 20.662 10.128 1.00 58.75 94 THR A CA 1
ATOM 755 C C . THR A 1 94 ? -18.782 20.216 11.548 1.00 58.75 94 THR A C 1
ATOM 757 O O . THR A 1 94 ? -18.437 19.046 11.756 1.00 58.75 94 THR A O 1
ATOM 760 N N . PRO A 1 95 ? -18.823 21.104 12.561 1.00 60.22 95 PRO A N 1
ATOM 761 C CA . PRO A 1 95 ? -18.411 20.768 13.932 1.00 60.22 95 PRO A CA 1
ATOM 762 C C . PRO A 1 95 ? -19.233 19.620 14.552 1.00 60.22 95 PRO A C 1
ATOM 764 O O . PRO A 1 95 ? -18.779 18.948 15.479 1.00 60.22 95 PRO A O 1
ATOM 767 N N . GLU A 1 96 ? -20.427 19.355 14.018 1.00 57.97 96 GLU A N 1
ATOM 768 C CA . GLU A 1 96 ? -21.311 18.271 14.450 1.00 57.97 96 GLU A CA 1
ATOM 769 C C . GLU A 1 96 ? -20.856 16.886 13.963 1.00 57.97 96 GLU A C 1
ATOM 771 O O . GLU A 1 96 ? -20.921 15.915 14.722 1.00 57.97 96 GLU A O 1
ATOM 776 N N . GLU A 1 97 ? -20.329 16.774 12.738 1.00 62.06 97 GLU A N 1
ATOM 777 C CA . GLU A 1 97 ? -19.822 15.501 12.206 1.00 62.06 97 GLU A CA 1
ATOM 778 C C . GLU A 1 97 ? -18.515 15.074 12.883 1.00 62.06 97 GLU A C 1
ATOM 780 O O . GLU A 1 97 ? -18.308 13.883 13.117 1.00 62.06 97 GLU A O 1
ATOM 785 N N . ILE A 1 98 ? -17.666 16.028 13.283 1.00 60.25 98 ILE A N 1
ATOM 786 C CA . ILE A 1 98 ? -16.448 15.752 14.064 1.00 60.25 98 ILE A CA 1
ATOM 787 C C . ILE A 1 98 ? -16.812 15.144 15.422 1.00 60.25 98 ILE A C 1
ATOM 789 O O . ILE A 1 98 ? -16.238 14.123 15.796 1.00 60.25 98 ILE A O 1
ATOM 793 N N . LYS A 1 99 ? -17.820 15.704 16.111 1.00 60.31 99 LYS A N 1
ATOM 794 C CA . LYS A 1 99 ? -18.340 15.165 17.381 1.00 60.31 99 LYS A CA 1
ATOM 795 C C . LYS A 1 99 ? -18.962 13.778 17.234 1.00 60.31 99 LYS A C 1
ATOM 797 O O . LYS A 1 99 ? -18.963 13.012 18.192 1.00 60.31 99 LYS A O 1
ATOM 802 N N . LYS A 1 100 ? -19.529 13.451 16.071 1.00 63.53 100 LYS A N 1
ATOM 803 C CA . LYS A 1 100 ? -20.102 12.126 15.810 1.00 63.53 100 LYS A CA 1
ATOM 804 C C . LYS A 1 100 ? -19.013 11.092 15.522 1.00 63.53 100 LYS A C 1
ATOM 806 O O . LYS A 1 100 ? -19.009 10.030 16.130 1.00 63.53 100 LYS A O 1
ATOM 811 N N . ILE A 1 101 ? -18.036 11.441 14.686 1.00 63.44 101 ILE A N 1
ATOM 812 C CA . ILE A 1 101 ? -16.877 10.585 14.391 1.00 63.44 101 ILE A CA 1
ATOM 813 C C . ILE A 1 101 ? -16.066 10.314 15.665 1.00 63.44 101 ILE A C 1
ATOM 815 O O . ILE A 1 101 ? -15.667 9.180 15.903 1.00 63.44 101 ILE A O 1
ATOM 819 N N . SER A 1 102 ? -15.883 11.319 16.526 1.00 59.84 102 SER A N 1
ATOM 820 C CA . SER A 1 102 ? -15.220 11.143 17.821 1.00 59.84 102 SER A CA 1
ATOM 821 C C . SER A 1 102 ? -16.055 10.369 18.846 1.00 59.84 102 SER A C 1
ATOM 823 O O . SER A 1 102 ? -15.529 10.014 19.886 1.00 59.84 102 SER A O 1
ATOM 825 N N . ARG A 1 103 ? -17.350 10.129 18.614 1.00 60.00 103 ARG A N 1
ATOM 826 C CA . ARG A 1 103 ? -18.180 9.260 19.470 1.00 60.00 103 ARG A CA 1
ATOM 827 C C . ARG A 1 103 ? -18.201 7.812 18.984 1.00 60.00 103 ARG A C 1
ATOM 829 O O . ARG A 1 103 ? -18.371 6.916 19.805 1.00 60.00 103 ARG A O 1
ATOM 836 N N . ASP A 1 104 ? -18.035 7.603 17.679 1.00 62.94 104 ASP A N 1
ATOM 837 C CA . ASP A 1 104 ? -18.155 6.294 17.025 1.00 62.94 104 ASP A CA 1
ATOM 838 C C . ASP A 1 104 ? -16.810 5.544 16.899 1.00 62.94 104 ASP A C 1
ATOM 840 O O . ASP A 1 104 ? -16.788 4.367 16.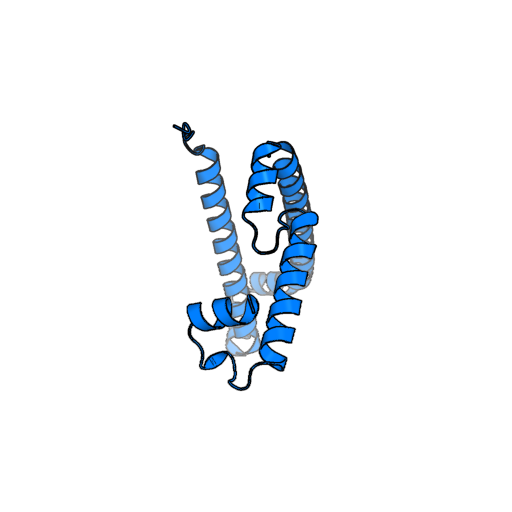542 1.00 62.94 104 ASP A O 1
ATOM 844 N N . LEU A 1 105 ? -15.678 6.196 17.190 1.00 64.31 105 LEU A N 1
ATOM 845 C CA . LEU A 1 105 ? -14.361 5.553 17.199 1.00 64.31 105 LEU A CA 1
ATOM 846 C C . LEU A 1 105 ? -14.196 4.660 18.448 1.00 64.31 105 LEU A C 1
ATOM 848 O O . LEU A 1 105 ? -14.364 5.148 19.570 1.00 64.31 105 LEU A O 1
ATOM 852 N N . PRO A 1 106 ? -13.825 3.372 18.300 1.00 48.97 106 PRO A N 1
ATOM 853 C CA . PRO A 1 106 ? -13.526 2.516 19.443 1.00 48.97 106 PRO A CA 1
ATOM 854 C C . PRO A 1 106 ? -12.310 3.079 20.194 1.00 48.97 106 PRO A C 1
ATOM 856 O O . PRO A 1 106 ? -11.241 3.249 19.614 1.00 48.97 106 PRO A O 1
ATOM 859 N N . GLY A 1 107 ? -12.498 3.411 21.473 1.00 54.97 107 GLY A N 1
ATOM 860 C CA . GLY A 1 107 ? -11.486 4.061 22.315 1.00 54.97 107 GLY A CA 1
ATOM 861 C C . GLY A 1 107 ? -11.591 5.587 22.400 1.00 54.97 107 GLY A C 1
ATOM 862 O O . GLY A 1 107 ? -10.842 6.193 23.161 1.00 54.97 107 GLY A O 1
ATOM 863 N N . ALA A 1 108 ? -12.520 6.221 21.676 1.00 56.47 108 ALA A N 1
ATOM 864 C CA . ALA A 1 108 ? -12.763 7.647 21.836 1.00 56.47 108 ALA A CA 1
ATOM 865 C C . ALA A 1 108 ? -13.637 7.921 23.076 1.00 56.47 108 ALA A C 1
ATOM 867 O O . ALA A 1 108 ? -14.714 7.359 23.282 1.00 56.47 108 ALA A O 1
ATOM 868 N N . GLU A 1 109 ? -13.076 8.752 23.942 1.00 54.34 109 GLU A N 1
ATOM 869 C CA . GLU A 1 109 ? -13.356 8.896 25.365 1.00 54.34 109 GLU A CA 1
ATOM 870 C C . GLU A 1 109 ? -14.768 9.441 25.653 1.00 54.34 109 GLU A C 1
ATOM 872 O O . GLU A 1 109 ? -15.147 10.538 25.234 1.00 54.34 109 GLU A O 1
ATOM 877 N N . LYS A 1 110 ? -15.573 8.672 26.395 1.00 64.56 110 LYS A N 1
ATOM 878 C CA . LYS A 1 110 ? -16.896 9.094 26.874 1.00 64.56 110 LYS A CA 1
ATOM 879 C C . LYS A 1 110 ? -16.751 9.793 28.223 1.00 64.56 110 LYS A C 1
ATOM 881 O O . LYS A 1 110 ? -16.898 9.130 29.235 1.00 64.56 110 LYS A O 1
ATOM 886 N N . ASP A 1 111 ? -16.531 11.107 28.209 1.00 65.25 111 ASP A N 1
ATOM 887 C CA . ASP A 1 111 ? -16.584 12.015 29.373 1.00 65.25 111 ASP A CA 1
ATOM 888 C C . ASP A 1 111 ? -15.594 11.663 30.522 1.00 65.25 111 ASP A C 1
ATOM 890 O O . ASP A 1 111 ? -15.697 10.599 31.137 1.00 65.25 111 ASP A O 1
ATOM 894 N N . PRO A 1 112 ? -14.656 12.554 30.903 1.00 65.88 112 PRO A N 1
ATOM 895 C CA . PRO A 1 112 ? -13.667 12.278 31.953 1.00 65.88 112 PRO A CA 1
ATOM 896 C C . PRO A 1 112 ? -14.274 11.844 33.301 1.00 65.88 112 PRO A C 1
ATOM 898 O O . PRO A 1 112 ? -13.625 11.135 34.068 1.00 65.88 112 PRO A O 1
ATOM 901 N N . ARG A 1 113 ? -15.539 12.185 33.595 1.00 64.56 113 ARG A N 1
ATOM 902 C CA . ARG A 1 113 ? -16.231 11.720 34.816 1.00 64.56 113 ARG A CA 1
ATOM 903 C C . ARG A 1 113 ? -16.602 10.235 34.787 1.00 64.56 113 ARG A C 1
ATOM 905 O O . ARG A 1 113 ? -16.791 9.637 35.846 1.00 64.56 113 ARG A O 1
ATOM 912 N N . ASN A 1 114 ? -16.741 9.635 33.606 1.00 70.50 114 ASN A N 1
ATOM 913 C CA . ASN A 1 114 ? -17.148 8.239 33.458 1.00 70.50 114 ASN A CA 1
ATOM 914 C C . ASN A 1 114 ? -15.968 7.273 33.649 1.00 70.50 114 ASN A C 1
ATOM 916 O O . ASN A 1 114 ? -16.148 6.175 34.165 1.00 70.50 114 ASN A O 1
ATOM 920 N N . ILE A 1 115 ? -14.746 7.722 33.347 1.00 71.25 115 ILE A N 1
ATOM 921 C CA . ILE A 1 115 ? -13.507 6.945 33.514 1.00 71.25 115 ILE A CA 1
ATOM 922 C C . ILE A 1 115 ? -13.300 6.552 34.975 1.00 71.25 115 ILE A C 1
ATOM 924 O O . ILE A 1 115 ? -12.983 5.404 35.275 1.00 71.25 115 ILE A O 1
ATOM 928 N N . TYR A 1 116 ? -13.515 7.486 35.904 1.00 77.50 116 TYR A N 1
ATOM 929 C CA . TYR A 1 116 ? -13.408 7.197 37.335 1.00 77.50 116 TYR A CA 1
ATOM 930 C C . TYR A 1 116 ? -14.468 6.194 37.795 1.00 77.50 116 TYR A C 1
ATOM 932 O O . TYR A 1 116 ? -14.157 5.310 38.589 1.00 77.50 116 TYR A O 1
ATOM 940 N N . LYS A 1 117 ? -15.688 6.267 37.246 1.00 80.19 117 LYS A N 1
ATOM 941 C CA . LYS A 1 117 ? -16.763 5.312 37.553 1.00 80.19 117 LYS A CA 1
ATOM 942 C C . LYS A 1 117 ? -16.455 3.913 37.024 1.00 80.19 117 LYS A C 1
ATOM 944 O O . LYS A 1 117 ? -16.696 2.939 37.727 1.00 80.19 117 LYS A O 1
ATOM 949 N N . GLU A 1 118 ? -15.924 3.795 35.810 1.00 81.56 118 GLU A N 1
ATOM 950 C CA . GLU A 1 118 ? -15.528 2.503 35.235 1.00 81.56 118 GLU A CA 1
ATOM 951 C C . GLU A 1 118 ? -14.339 1.894 35.983 1.00 81.56 118 GLU A C 1
ATOM 953 O O . GLU A 1 118 ? -14.375 0.712 36.323 1.00 81.56 118 GLU A O 1
ATOM 958 N N . LYS A 1 119 ? -13.337 2.707 36.342 1.00 84.31 119 LYS A N 1
ATOM 959 C CA . LYS A 1 119 ? -12.210 2.270 37.180 1.00 84.31 119 LYS A CA 1
ATOM 960 C C . LYS A 1 119 ? -12.666 1.807 38.564 1.00 84.31 119 LYS A C 1
ATOM 962 O O . LYS A 1 119 ? -12.224 0.758 39.018 1.00 84.31 119 LYS A O 1
ATOM 967 N N . GLN A 1 120 ? -13.574 2.537 39.210 1.00 84.38 120 GLN A N 1
ATOM 968 C CA . GLN A 1 120 ? -14.150 2.127 40.495 1.00 84.38 120 GLN A CA 1
ATOM 969 C C . GLN A 1 120 ? -14.938 0.820 40.374 1.00 84.38 120 GLN A C 1
ATOM 971 O O . GLN A 1 120 ? -14.748 -0.078 41.185 1.00 84.38 120 GLN A O 1
ATOM 976 N N . LYS A 1 121 ? -15.762 0.661 39.329 1.00 86.38 121 LYS A N 1
ATOM 977 C CA . LYS A 1 121 ? -16.465 -0.607 39.069 1.00 86.38 121 LYS A CA 1
ATOM 978 C C . LYS A 1 121 ? -15.492 -1.768 38.889 1.00 86.38 121 LYS A C 1
ATOM 980 O O . LYS A 1 121 ? -15.733 -2.841 39.432 1.00 86.38 121 LYS A O 1
ATOM 985 N N . PHE A 1 122 ? -14.401 -1.554 38.158 1.00 87.69 122 PHE A N 1
ATOM 986 C CA . PHE A 1 122 ? -13.376 -2.571 37.949 1.00 87.69 122 PHE A CA 1
ATOM 987 C C . PHE A 1 122 ? -12.686 -2.965 39.261 1.00 87.69 122 PHE A C 1
ATOM 989 O O . PHE A 1 122 ? -12.609 -4.151 39.565 1.00 87.69 122 PHE A O 1
ATOM 996 N N . ILE A 1 123 ? -12.271 -1.987 40.072 1.00 89.94 123 ILE A N 1
ATOM 997 C CA . ILE A 1 123 ? -11.660 -2.234 41.388 1.00 89.94 123 ILE A CA 1
ATOM 998 C C . ILE A 1 123 ? -12.621 -3.005 42.300 1.00 89.94 123 ILE A C 1
ATOM 1000 O O . ILE A 1 123 ? -12.233 -4.032 42.848 1.00 89.94 123 ILE A O 1
ATOM 1004 N N . ASN A 1 124 ? -13.889 -2.592 42.381 1.00 89.19 124 ASN A N 1
ATOM 1005 C CA . ASN A 1 124 ? -14.898 -3.288 43.185 1.00 89.19 124 ASN A CA 1
ATOM 1006 C C . ASN A 1 124 ? -15.133 -4.727 42.694 1.00 89.19 124 ASN A C 1
ATOM 1008 O O . ASN A 1 124 ? -15.354 -5.629 43.494 1.00 89.19 124 ASN A O 1
ATOM 1012 N N . THR A 1 125 ? -15.062 -4.955 41.378 1.00 87.38 125 THR A N 1
ATOM 1013 C CA . THR A 1 125 ? -15.197 -6.298 40.789 1.00 87.38 125 THR A CA 1
ATOM 1014 C C . THR A 1 125 ? -14.015 -7.186 41.172 1.00 87.38 125 THR A C 1
ATOM 1016 O O . THR A 1 125 ? -14.213 -8.349 41.514 1.00 87.38 125 THR A O 1
ATOM 1019 N N . LEU A 1 126 ? -12.792 -6.647 41.151 1.00 86.69 126 LEU A N 1
ATOM 1020 C CA . LEU A 1 126 ? -11.593 -7.373 41.574 1.00 86.69 126 LEU A CA 1
ATOM 1021 C C . LEU A 1 126 ? -11.609 -7.684 43.072 1.00 86.69 126 LEU A C 1
ATOM 1023 O O . LEU A 1 126 ? -11.252 -8.788 43.471 1.00 86.69 126 LEU A O 1
ATOM 1027 N N . GLU A 1 127 ? -12.046 -6.734 43.896 1.00 87.31 127 GLU A N 1
ATOM 1028 C CA . GLU A 1 127 ? -12.160 -6.932 45.340 1.00 87.31 127 GLU A CA 1
ATOM 1029 C C . GLU A 1 127 ? -13.222 -7.989 45.680 1.00 87.31 127 GLU A C 1
ATOM 1031 O O . GLU A 1 127 ? -12.973 -8.871 46.503 1.00 87.31 127 GLU A O 1
ATOM 1036 N N . ALA A 1 128 ? -14.372 -7.959 45.000 1.00 84.62 128 ALA A N 1
ATOM 1037 C CA . ALA A 1 128 ? -15.405 -8.982 45.134 1.00 84.62 128 ALA A CA 1
ATOM 1038 C C . ALA A 1 128 ? -14.901 -10.366 44.688 1.00 84.62 128 ALA A C 1
ATOM 1040 O O . ALA A 1 128 ? -15.161 -11.355 45.369 1.00 84.62 128 ALA A O 1
ATOM 1041 N N . ALA A 1 129 ? -14.131 -10.435 43.596 1.00 82.31 129 ALA A N 1
ATOM 1042 C CA . ALA A 1 129 ? -13.531 -11.679 43.113 1.00 82.31 129 ALA A CA 1
ATOM 1043 C C . ALA A 1 129 ? -12.474 -12.242 44.072 1.00 82.31 129 ALA A C 1
ATOM 1045 O O . ALA A 1 129 ? -12.359 -13.455 44.225 1.00 82.31 129 ALA A O 1
ATOM 1046 N N . ALA A 1 130 ? -11.715 -11.371 44.738 1.00 84.38 130 ALA A N 1
ATOM 1047 C CA . ALA A 1 130 ? -10.728 -11.778 45.732 1.00 84.38 130 ALA A CA 1
ATOM 1048 C C . ALA A 1 130 ? -11.376 -12.323 47.017 1.00 84.38 130 ALA A C 1
ATOM 1050 O O . ALA A 1 130 ? -10.803 -13.194 47.665 1.00 84.38 130 ALA A O 1
ATOM 1051 N N . LYS A 1 131 ? -12.562 -11.819 47.387 1.00 84.25 131 LYS A N 1
ATOM 1052 C CA . LYS A 1 131 ? -13.316 -12.262 48.574 1.00 84.25 131 LYS A CA 1
ATOM 1053 C C . LYS A 1 131 ? -14.242 -13.451 48.302 1.00 84.25 131 LYS A C 1
ATOM 1055 O O . LYS A 1 131 ? -14.683 -14.099 49.246 1.00 84.25 131 LYS A O 1
ATOM 1060 N N . SER A 1 132 ? -14.572 -13.726 47.042 1.00 80.69 132 SER A N 1
ATOM 1061 C CA . SER A 1 132 ? -15.457 -14.832 46.680 1.00 80.69 132 SER A CA 1
ATOM 1062 C C . SER A 1 132 ? -14.734 -16.178 46.725 1.00 80.69 132 SER A C 1
ATOM 1064 O O . SER A 1 132 ? -13.680 -16.337 46.119 1.00 80.69 132 SER A O 1
ATOM 1066 N N . GLU A 1 133 ? -15.348 -17.176 47.359 1.00 80.62 133 GLU A N 1
ATOM 1067 C CA . GLU A 1 133 ? -14.814 -18.547 47.416 1.00 80.62 133 GLU A CA 1
ATOM 1068 C C . GLU A 1 133 ? -14.816 -19.256 46.051 1.00 80.62 133 GLU A C 1
ATOM 1070 O O . GLU A 1 133 ? -14.005 -20.148 45.806 1.00 80.62 133 GLU A O 1
ATOM 1075 N N . LYS A 1 134 ? -15.730 -18.871 45.150 1.00 84.56 134 LYS A N 1
ATOM 1076 C CA . LYS A 1 134 ? -15.851 -19.447 43.805 1.00 84.56 134 LYS A CA 1
ATOM 1077 C C . LYS A 1 134 ? -15.294 -18.491 42.752 1.00 84.56 134 LYS A C 1
ATOM 1079 O O . LYS A 1 134 ? -15.631 -17.309 42.773 1.00 84.56 134 LYS A O 1
ATOM 1084 N N . PRO A 1 135 ? -14.511 -18.986 41.781 1.00 82.69 135 PRO A N 1
ATOM 1085 C CA . PRO A 1 135 ? -13.955 -18.133 40.747 1.00 82.69 135 PRO A CA 1
ATOM 1086 C C . PRO A 1 135 ? -15.033 -17.643 39.766 1.00 82.69 135 PRO A C 1
ATOM 1088 O O . PRO A 1 135 ? -15.907 -18.399 39.341 1.00 82.69 135 PRO A O 1
ATOM 1091 N N . PHE A 1 136 ? -14.935 -16.376 39.354 1.00 81.62 136 PHE A N 1
ATOM 1092 C CA . PHE A 1 136 ? -15.970 -15.672 38.579 1.00 81.62 136 PHE A CA 1
ATOM 1093 C C . PHE A 1 136 ? -16.281 -16.273 37.204 1.00 81.62 136 PHE A C 1
ATOM 1095 O O . PHE A 1 136 ? -17.380 -16.079 36.699 1.00 81.62 136 PHE A O 1
ATOM 1102 N N . TYR A 1 137 ? -15.363 -17.031 36.602 1.00 82.12 137 TYR A N 1
ATOM 1103 C CA . TYR A 1 137 ? -15.616 -17.690 35.315 1.00 82.12 137 TYR A CA 1
ATOM 1104 C C . TYR A 1 137 ? -16.601 -18.869 35.412 1.00 82.12 137 TYR A C 1
ATOM 1106 O O . TYR A 1 137 ? -17.032 -19.377 34.380 1.00 82.12 137 TYR A O 1
ATOM 1114 N N . LEU A 1 138 ? -16.953 -19.307 36.627 1.00 85.81 138 LEU A N 1
ATOM 1115 C CA . LEU A 1 138 ? -17.970 -20.336 36.874 1.00 85.81 138 LEU A CA 1
ATOM 1116 C C . LEU A 1 138 ? -19.328 -19.753 37.282 1.00 85.81 138 LEU A C 1
ATOM 1118 O O . LEU A 1 138 ? -20.288 -20.508 37.408 1.00 85.81 138 LEU A O 1
ATOM 1122 N N . LEU A 1 139 ? -19.404 -18.441 37.519 1.00 84.50 139 LEU A N 1
ATOM 1123 C CA . LEU A 1 139 ? -20.617 -17.764 37.964 1.00 84.50 139 LEU A CA 1
ATOM 1124 C C . LEU A 1 139 ? -21.369 -17.176 36.773 1.00 84.50 139 LEU A C 1
ATOM 1126 O O . LEU A 1 139 ? -20.784 -16.672 35.810 1.00 84.50 139 LEU A O 1
ATOM 1130 N N . THR A 1 140 ? -22.692 -17.204 36.855 1.00 87.44 140 THR A N 1
ATOM 1131 C CA . THR A 1 140 ? -23.548 -16.489 35.911 1.00 87.44 140 THR A CA 1
ATOM 1132 C C . THR A 1 140 ? -23.485 -14.984 36.173 1.00 87.44 140 THR A C 1
ATOM 1134 O O . THR A 1 140 ? -23.149 -14.520 37.264 1.00 87.44 140 THR A O 1
ATOM 1137 N N . LYS A 1 141 ? -23.826 -14.182 35.161 1.00 85.06 141 LYS A N 1
ATOM 1138 C CA . LYS A 1 141 ? -23.774 -12.716 35.263 1.00 85.06 141 LYS A CA 1
ATOM 1139 C C . LYS A 1 141 ? -24.604 -12.172 36.438 1.00 85.06 141 LYS A C 1
ATOM 1141 O O . LYS A 1 141 ? -24.187 -11.220 37.089 1.00 85.06 141 LYS A O 1
ATOM 1146 N N . GLU A 1 142 ? -25.743 -12.796 36.721 1.00 85.75 142 GLU A N 1
ATOM 1147 C CA . GLU A 1 142 ? -26.650 -12.414 37.810 1.00 85.75 142 GLU A CA 1
ATOM 1148 C C . GLU A 1 142 ? -26.026 -12.674 39.191 1.00 85.75 142 GLU A C 1
ATOM 1150 O O . GLU A 1 142 ? -26.121 -11.837 40.089 1.00 85.75 142 GLU A O 1
ATOM 1155 N N . GLU A 1 143 ? -25.306 -13.786 39.345 1.00 82.75 143 GLU A N 1
ATOM 1156 C CA . GLU A 1 143 ? -24.597 -14.143 40.580 1.00 82.75 143 GLU A CA 1
ATOM 1157 C C . GLU A 1 143 ? -23.385 -13.235 40.835 1.00 82.75 143 GLU A C 1
ATOM 1159 O O . GLU A 1 143 ? -23.117 -12.854 41.978 1.00 82.75 143 GLU A O 1
ATOM 1164 N N . ILE A 1 144 ? -22.679 -12.831 39.774 1.00 80.31 144 ILE A N 1
ATOM 1165 C CA . ILE A 1 144 ? -21.571 -11.868 39.855 1.00 80.31 144 ILE A CA 1
ATOM 1166 C C . ILE A 1 144 ? -22.098 -10.505 40.322 1.00 80.31 144 ILE A C 1
ATOM 1168 O O . ILE A 1 144 ? -21.547 -9.909 41.248 1.00 80.31 144 ILE A O 1
ATOM 1172 N N . GLU A 1 145 ? -23.200 -10.024 39.739 1.00 84.69 145 GLU A N 1
ATOM 1173 C CA . GLU A 1 145 ? -23.817 -8.756 40.142 1.00 84.69 145 GLU A CA 1
ATOM 1174 C C . GLU A 1 145 ? -24.361 -8.799 41.580 1.00 84.69 145 GLU A C 1
ATOM 1176 O O . GLU A 1 145 ? -24.238 -7.811 42.308 1.00 84.69 145 GLU A O 1
ATOM 1181 N N . ALA A 1 146 ? -24.905 -9.937 42.021 1.00 83.62 146 ALA A N 1
ATOM 1182 C CA . ALA A 1 146 ? -25.331 -10.140 43.405 1.00 83.62 146 ALA A CA 1
ATOM 1183 C C . ALA A 1 146 ? -24.151 -10.134 44.394 1.00 83.62 146 ALA A C 1
ATOM 1185 O 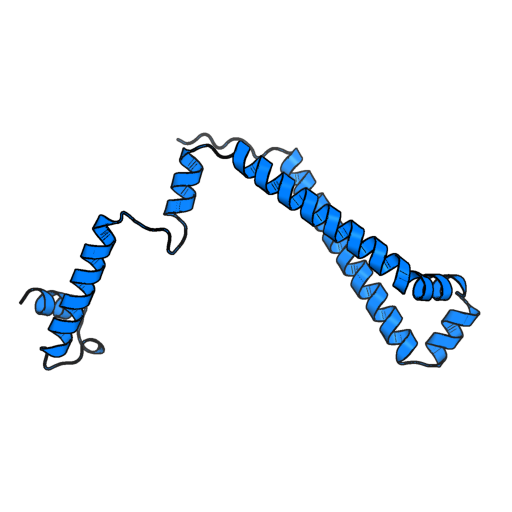O . ALA A 1 146 ? -24.294 -9.637 45.509 1.00 83.62 146 ALA A O 1
ATOM 1186 N N . THR A 1 147 ? -22.987 -10.640 43.981 1.00 80.56 147 THR A N 1
ATOM 1187 C CA . THR A 1 147 ? -21.765 -10.683 44.802 1.00 80.56 147 THR A CA 1
ATOM 1188 C C . THR A 1 147 ? -21.104 -9.308 44.917 1.00 80.56 147 THR A C 1
ATOM 1190 O O . THR A 1 147 ? -20.634 -8.953 45.987 1.00 80.56 147 THR A O 1
ATOM 1193 N N . ILE A 1 148 ? -21.125 -8.498 43.852 1.00 80.75 148 ILE A N 1
ATOM 1194 C CA . ILE A 1 148 ? -20.589 -7.121 43.850 1.00 80.75 148 ILE A CA 1
ATOM 1195 C C . ILE A 1 148 ? -21.448 -6.160 44.697 1.00 80.75 148 ILE A C 1
ATOM 1197 O O . ILE A 1 148 ? -20.957 -5.125 45.142 1.00 80.75 148 ILE A O 1
ATOM 1201 N N . ARG A 1 149 ? -22.741 -6.464 44.892 1.00 77.06 149 ARG A N 1
ATOM 1202 C CA . ARG A 1 149 ? -23.665 -5.654 45.710 1.00 77.06 149 ARG A CA 1
ATOM 1203 C C . ARG A 1 149 ? -23.635 -5.979 47.208 1.00 77.06 149 ARG A C 1
ATOM 1205 O O . ARG A 1 149 ? -24.239 -5.220 47.964 1.00 77.06 149 ARG A O 1
ATOM 1212 N N . ARG A 1 150 ? -23.030 -7.100 47.607 1.00 65.19 150 ARG A N 1
ATOM 1213 C CA . ARG A 1 150 ? -22.850 -7.488 49.014 1.00 65.19 150 ARG A CA 1
ATOM 1214 C C . ARG A 1 150 ? -21.637 -6.789 49.609 1.00 65.19 150 ARG A C 1
ATOM 1216 O O . ARG A 1 150 ? -21.735 -6.436 50.801 1.00 65.19 150 ARG A O 1
#

Foldseek 3Di:
DPDDDPDDPVVVVVVVVVVVVVVVVVVVVVVLVVLVVCCVPDVVSVVVCCVPPVVVVVCNVVCVVVVVVVVVVVVVVVVVVVVVVVVVVVVPDDPVVVVVVLVPDVVRDDDPVVVVVVVVLVVLLVVLQVPDPDHPVPDDPVVSVVSSVD

Radius of gyration: 30.32 Å; Cα contacts (8 Å, |Δi|>4): 27; chains: 1; bounding box: 57×43×80 Å

Sequence (150 aa):
MLVKSPKSSTRKWLKRGAFFLIAAEGVSFLGSYFLWYKVNTDRESRKYLRDNYPALLSLLECQRIVLMARVAKSIFWLAAFTGLGYGLLGLTKTPEEIKKISRDLPGAEKDPRNIYKEKQKFINTLEAAAKSEKPFYLLTKEEIEATIRR

Secondary structure (DSSP, 8-state):
----PPPPHHHHHHHHHHHHHHHHHHHHHHHHHHHHHHHHH-HHHHHHHHHH-HHHHHHHHHHHHHHHHHHHHHHHHHHHHHHHHHHHHHHH--HHHHHHHHHHSTT----HHHHHHHHHHHHHHHHHHHH-SS-GGGS-HHHHHHHHT-

Mean predicted aligned error: 19.04 Å

Organism: Rhynchophorus ferrugineus (NCBI:txid354439)

Nearest PDB structures (foldseek):
  3nyj-assembly1_A-2  TM=2.034E-01  e=8.084E+00  Homo sapiens

pLDDT: mean 73.54, std 11.21, range [38.16, 89.94]